Protein AF-A0A1I5S1Z9-F1 (afdb_monomer)

Mean predicted aligned error: 2.66 Å

Sequence (101 aa):
MVEFKDEWTQEEFLQAKKKLEKEGKKVLLIDIIAKPIEGADTTLYNPYELKEYPEGSVFVFYCDTGKESKERLPEFRKKFPDKICISLRGGRGYWRKTLRA

pLDDT: mean 95.44, std 5.14, range [63.59, 98.62]

Solvent-accessible surface area (backbone atoms only — not comparable to full-atom values): 5758 Å² total; per-residue (Å²): 132,85,83,91,50,68,56,34,45,70,64,54,46,37,55,43,38,63,52,39,46,75,73,72,38,54,66,45,40,28,26,72,69,84,63,78,51,80,97,54,85,63,42,72,72,43,74,72,67,61,64,73,53,62,78,64,22,35,41,32,29,26,29,65,58,15,59,67,33,45,74,43,41,67,58,50,36,71,75,38,73,58,39,46,64,28,11,27,51,40,14,54,74,61,63,55,84,86,69,77,114

Foldseek 3Di:
DLDQDQEDEPQSLQVCCVVVVVVVAAEAEEEDPPDDQPQDDHDYDDLVVVQPGDFAHEYEYFYQQQPVLSVCQVVVCVSRVRYRRHYHHGGSPNDDNPDHD

Radius of gyration: 12.32 Å; Cα contacts (8 Å, |Δi|>4): 176; chains: 1; bounding box: 27×32×32 Å

Secondary structure (DSSP, 8-state):
-----SEE-HHHHHHHHHHHHHTT--EEEEESSS-PPTTS--EE--HHHHHTSPTT-EEEEE-SSSHHHHHTHHHHHHH-TTSEEEEETTTGGG--TT---

Nearest PDB structures (foldseek):
  3nhv-assembly1_B  TM=5.937E-01  e=5.319E-03  Halalkalibacterium halodurans C-125
  5lao-assembly1_A  TM=6.376E-01  e=1.045E-02  Escherichia coli K-12
  5hbq-assembly1_A  TM=6.329E-01  e=1.197E-02  Escherichia coli
  1yt8-assembly1_A  TM=6.017E-01  e=4.623E-02  Pseudomonas aeruginosa
  2a7x-assembly1_A-2  TM=5.392E-01  e=5.266E-01  Mycobacterium tuberculosis

Organism: NCBI:txid223786

Structure (mmCIF, N/CA/C/O backbone):
data_AF-A0A1I5S1Z9-F1
#
_entry.id   AF-A0A1I5S1Z9-F1
#
loop_
_atom_site.group_PDB
_atom_site.id
_atom_site.type_symbol
_atom_site.label_atom_id
_atom_site.label_alt_id
_atom_site.label_comp_id
_atom_site.label_asym_id
_atom_site.label_entity_id
_atom_site.label_seq_id
_atom_site.pdbx_PDB_ins_code
_atom_site.Cartn_x
_atom_site.Cartn_y
_atom_site.Cartn_z
_atom_site.occupancy
_atom_site.B_iso_or_equiv
_atom_site.auth_seq_id
_atom_site.auth_comp_id
_atom_site.auth_asym_id
_atom_site.auth_atom_id
_atom_site.pdbx_PDB_model_num
ATOM 1 N N . MET A 1 1 ? -0.543 1.303 20.086 1.00 77.19 1 MET A N 1
ATOM 2 C CA . MET A 1 1 ? -1.361 2.090 19.129 1.00 77.19 1 MET A CA 1
ATOM 3 C C . MET A 1 1 ? -0.777 1.868 17.733 1.00 77.19 1 MET A C 1
ATOM 5 O O . MET A 1 1 ? 0.398 1.534 17.690 1.00 77.19 1 MET A O 1
ATOM 9 N N . VAL A 1 2 ? -1.546 1.912 16.636 1.00 89.25 2 VAL A N 1
ATOM 10 C CA . VAL A 1 2 ? -0.939 1.836 15.284 1.00 89.25 2 VAL A CA 1
ATOM 11 C C . VAL A 1 2 ? -0.358 3.207 14.956 1.00 89.25 2 VAL A C 1
ATOM 13 O O . VAL A 1 2 ? -1.049 4.206 15.125 1.00 89.25 2 VAL A O 1
ATOM 16 N N . GLU A 1 3 ? 0.904 3.252 14.540 1.00 92.62 3 GLU A N 1
ATOM 17 C CA . GLU A 1 3 ? 1.585 4.494 14.181 1.00 92.62 3 GLU A CA 1
ATOM 18 C C . GLU A 1 3 ? 1.460 4.740 12.673 1.00 92.62 3 GLU A C 1
ATOM 20 O O . GLU A 1 3 ? 1.913 3.932 11.856 1.00 92.62 3 GLU A O 1
ATOM 25 N N . PHE A 1 4 ? 0.834 5.856 12.300 1.00 94.50 4 PHE A N 1
ATOM 26 C CA . PHE A 1 4 ? 0.676 6.256 10.905 1.00 94.50 4 PHE A CA 1
ATOM 27 C C . PHE A 1 4 ? 1.880 7.090 10.467 1.00 94.50 4 PHE A C 1
ATOM 29 O O . PHE A 1 4 ? 2.005 8.258 10.828 1.00 94.50 4 PHE A O 1
ATOM 36 N N . LYS A 1 5 ? 2.768 6.458 9.699 1.00 95.69 5 LYS A N 1
ATOM 37 C CA . LYS A 1 5 ? 3.968 7.065 9.111 1.00 95.69 5 LYS A CA 1
ATOM 38 C C . LYS A 1 5 ? 3.765 7.248 7.609 1.00 95.69 5 LYS A C 1
ATOM 40 O O . LYS A 1 5 ? 2.863 6.655 7.024 1.00 95.69 5 LYS A O 1
ATOM 45 N N . ASP A 1 6 ? 4.651 8.004 6.969 1.00 96.88 6 ASP A N 1
ATOM 46 C CA . ASP A 1 6 ? 4.675 8.110 5.504 1.00 96.88 6 ASP A CA 1
ATOM 47 C C . ASP A 1 6 ? 4.997 6.768 4.829 1.00 96.88 6 ASP A C 1
ATOM 49 O O . ASP A 1 6 ? 4.543 6.509 3.717 1.00 96.88 6 ASP A O 1
ATOM 53 N N . GLU A 1 7 ? 5.747 5.894 5.503 1.00 97.38 7 GLU A N 1
ATOM 54 C CA . GLU A 1 7 ? 6.111 4.574 4.997 1.00 97.38 7 GLU A CA 1
ATOM 55 C C . GLU A 1 7 ? 5.908 3.473 6.033 1.00 97.38 7 GLU A C 1
ATOM 57 O O . GLU A 1 7 ? 6.233 3.648 7.209 1.00 97.38 7 GLU A O 1
ATOM 62 N N . TRP A 1 8 ? 5.467 2.309 5.556 1.00 98.19 8 TRP A N 1
ATOM 63 C CA . TRP A 1 8 ? 5.450 1.062 6.314 1.00 98.19 8 TRP A CA 1
ATOM 64 C C . TRP A 1 8 ? 6.269 -0.017 5.619 1.00 98.19 8 TRP A C 1
ATOM 66 O O . TRP A 1 8 ? 6.239 -0.169 4.398 1.00 98.19 8 TRP A O 1
ATOM 76 N N . THR A 1 9 ? 6.979 -0.810 6.411 1.00 97.12 9 THR A N 1
ATOM 77 C CA . THR A 1 9 ? 7.499 -2.113 5.986 1.00 97.12 9 THR A CA 1
ATOM 78 C C . THR A 1 9 ? 6.363 -3.122 5.774 1.00 97.12 9 THR A C 1
ATOM 80 O O . THR A 1 9 ? 5.237 -2.917 6.228 1.00 97.12 9 THR A O 1
ATOM 83 N N . GLN A 1 10 ? 6.657 -4.255 5.123 1.00 96.31 10 GLN A N 1
ATOM 84 C CA . GLN A 1 10 ? 5.702 -5.365 5.018 1.00 96.31 10 GLN A CA 1
ATOM 85 C C . GLN A 1 10 ? 5.210 -5.830 6.399 1.00 96.31 10 GLN A C 1
ATOM 87 O O . GLN A 1 10 ? 4.021 -6.080 6.567 1.00 96.31 10 GLN A O 1
ATOM 92 N N . GLU A 1 11 ? 6.100 -5.933 7.388 1.00 95.62 11 GLU A N 1
ATOM 93 C CA . GLU A 1 11 ? 5.733 -6.349 8.746 1.00 95.62 11 GLU A CA 1
ATOM 94 C C . GLU A 1 11 ? 4.782 -5.345 9.409 1.00 95.62 11 GLU A C 1
ATOM 96 O O . GLU A 1 11 ? 3.725 -5.739 9.903 1.00 95.62 11 GLU A O 1
ATOM 101 N N . GLU A 1 12 ? 5.108 -4.049 9.354 1.00 97.06 12 GLU A N 1
ATOM 102 C CA . GLU A 1 12 ? 4.239 -2.986 9.873 1.00 97.06 12 GLU A CA 1
ATOM 103 C C . GLU A 1 12 ? 2.865 -3.010 9.191 1.00 97.06 12 GLU A C 1
ATOM 105 O O . GLU A 1 12 ? 1.850 -2.959 9.884 1.00 97.06 12 GLU A O 1
ATOM 110 N N . PHE A 1 13 ? 2.814 -3.171 7.863 1.00 97.31 13 PHE A N 1
ATOM 111 C CA . PHE A 1 13 ? 1.559 -3.309 7.121 1.00 97.31 13 PHE A CA 1
ATOM 112 C C . PHE A 1 13 ? 0.727 -4.504 7.602 1.00 97.31 13 PHE A C 1
ATOM 114 O O . PHE A 1 13 ? -0.456 -4.346 7.894 1.00 97.31 13 PHE A O 1
ATOM 121 N N . LEU A 1 14 ? 1.329 -5.691 7.707 1.00 96.06 14 LEU A N 1
ATOM 122 C CA . LEU A 1 14 ? 0.631 -6.917 8.100 1.00 96.06 14 LEU A CA 1
ATOM 123 C C . LEU A 1 14 ? 0.071 -6.820 9.530 1.00 96.06 14 LEU A C 1
ATOM 125 O O . LEU A 1 14 ? -1.090 -7.164 9.769 1.00 96.06 14 LEU A O 1
ATOM 129 N N . GLN A 1 15 ? 0.861 -6.291 10.470 1.00 95.88 15 GLN A N 1
ATOM 130 C CA . GLN A 1 15 ? 0.430 -6.085 11.856 1.00 95.88 15 GLN A CA 1
ATOM 131 C C . GLN A 1 15 ? -0.650 -5.000 11.966 1.00 95.88 15 GLN A C 1
ATOM 133 O O . GLN A 1 15 ? -1.651 -5.183 12.667 1.00 95.88 15 GLN A O 1
ATOM 138 N N . ALA A 1 16 ? -0.481 -3.882 11.253 1.00 96.31 16 ALA A N 1
ATOM 139 C CA . ALA A 1 16 ? -1.452 -2.796 11.228 1.00 96.31 16 ALA A CA 1
ATOM 140 C C . ALA A 1 16 ? -2.776 -3.242 10.601 1.00 96.31 16 ALA A C 1
ATOM 142 O O . ALA A 1 16 ? -3.820 -3.000 11.202 1.00 96.31 16 ALA A O 1
ATOM 143 N N . LYS A 1 17 ? -2.748 -3.948 9.460 1.00 96.69 17 LYS A N 1
ATOM 144 C CA . LYS A 1 17 ? -3.938 -4.500 8.791 1.00 96.69 17 LYS A CA 1
ATOM 145 C C . LYS A 1 17 ? -4.746 -5.361 9.756 1.00 96.69 17 LYS A C 1
ATOM 147 O O . LYS A 1 17 ? -5.891 -5.035 10.049 1.00 96.69 17 LYS A O 1
ATOM 152 N N . LYS A 1 18 ? -4.108 -6.359 10.375 1.00 95.50 18 LYS A N 1
ATOM 153 C CA . LYS A 1 18 ? -4.749 -7.254 11.353 1.00 95.50 18 LYS A CA 1
ATOM 154 C C . LYS A 1 18 ? -5.393 -6.514 12.524 1.00 95.50 18 LYS A C 1
ATOM 156 O O . LYS A 1 18 ? -6.428 -6.940 13.032 1.00 95.50 18 LYS A O 1
ATOM 161 N N . LYS A 1 19 ? -4.764 -5.442 13.004 1.00 96.06 19 LYS A N 1
ATOM 162 C CA . LYS A 1 19 ? -5.275 -4.669 14.136 1.00 96.06 19 LYS A CA 1
ATOM 163 C C . LYS A 1 19 ? -6.422 -3.741 13.737 1.00 96.06 19 LYS A C 1
ATOM 165 O O . LYS A 1 19 ? -7.457 -3.746 14.391 1.00 96.06 19 LYS A O 1
ATOM 170 N N . LEU A 1 20 ? -6.245 -2.974 12.670 1.00 95.94 20 LEU A N 1
ATOM 171 C CA . LEU A 1 20 ? -7.217 -1.986 12.210 1.00 95.94 20 LEU A CA 1
ATOM 172 C C . LEU A 1 20 ? -8.483 -2.649 11.658 1.00 95.94 20 LEU A C 1
ATOM 174 O O . LEU A 1 20 ? -9.578 -2.149 11.894 1.00 95.94 20 LEU A O 1
ATOM 178 N N . GLU A 1 21 ? -8.360 -3.805 11.005 1.00 9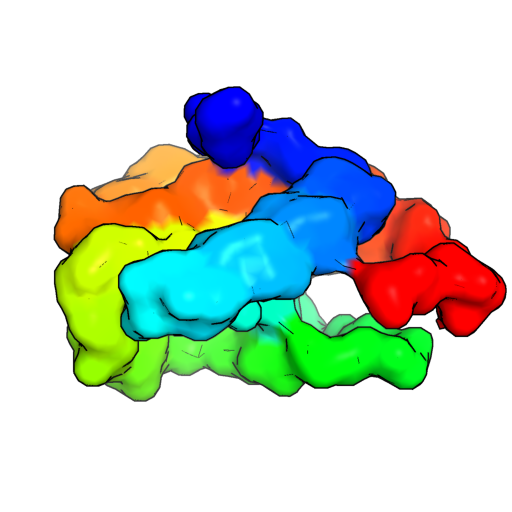5.25 21 GLU A N 1
ATOM 179 C CA . GLU A 1 21 ? -9.525 -4.564 10.537 1.00 95.25 21 GLU A CA 1
ATOM 180 C C . GLU A 1 21 ? -10.366 -5.108 11.698 1.00 95.25 21 GLU A C 1
ATOM 182 O O . GLU A 1 21 ? -11.593 -5.100 11.615 1.00 95.25 21 GLU A O 1
ATOM 187 N N . LYS A 1 22 ? -9.745 -5.489 12.827 1.00 95.62 22 LYS A N 1
ATOM 188 C CA . LYS A 1 22 ? -10.480 -5.826 14.064 1.00 95.62 22 LYS A CA 1
ATOM 189 C C . LYS A 1 22 ? -11.222 -4.629 14.657 1.00 95.62 22 LYS A C 1
ATOM 191 O O . LYS A 1 22 ? -12.229 -4.813 15.329 1.00 95.62 22 LYS A O 1
ATOM 196 N N . GLU A 1 23 ? -10.728 -3.420 14.410 1.00 94.69 23 GLU A N 1
ATOM 197 C CA . GLU A 1 23 ? -11.365 -2.156 14.793 1.00 94.69 23 GLU A CA 1
ATOM 198 C C . GLU A 1 23 ? -12.404 -1.690 13.747 1.00 94.69 23 GLU A C 1
ATOM 200 O O . GLU A 1 23 ? -12.966 -0.606 13.878 1.00 94.69 23 GLU A O 1
ATOM 205 N N . GLY A 1 24 ? -12.668 -2.488 12.701 1.00 94.62 24 GLY A N 1
ATOM 206 C CA . GLY A 1 24 ? -13.649 -2.192 11.653 1.00 94.62 24 GLY A CA 1
ATOM 207 C C . GLY A 1 24 ? -13.148 -1.273 10.533 1.00 94.62 24 GLY A C 1
ATOM 208 O O . GLY A 1 24 ? -13.927 -0.905 9.653 1.00 94.62 24 GLY A O 1
ATOM 209 N N . LYS A 1 25 ? -11.860 -0.908 10.521 1.00 95.50 25 LYS A N 1
ATOM 210 C CA . LYS A 1 25 ? -11.264 -0.066 9.473 1.00 95.50 25 LYS A CA 1
ATOM 211 C C . LYS A 1 25 ? -10.814 -0.902 8.279 1.00 95.50 25 LYS A C 1
ATOM 213 O O . LYS A 1 25 ? -10.280 -1.996 8.437 1.00 95.50 25 LYS A O 1
ATOM 218 N N . LYS A 1 26 ? -10.972 -0.361 7.069 1.00 97.19 26 LYS A N 1
ATOM 219 C CA . LYS A 1 26 ? -10.458 -0.988 5.844 1.00 97.19 26 LYS A CA 1
ATOM 220 C C . LYS A 1 26 ? -8.985 -0.646 5.650 1.00 97.19 26 LYS A C 1
ATOM 222 O O . LYS A 1 26 ? -8.608 0.519 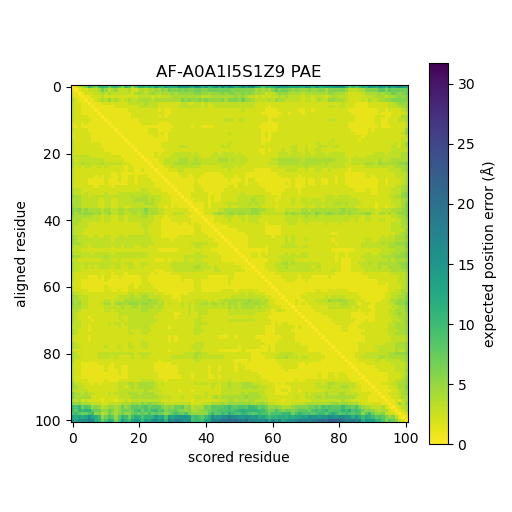5.770 1.00 97.19 26 LYS A O 1
ATOM 227 N N . VAL A 1 27 ? -8.168 -1.649 5.328 1.00 97.88 27 VAL A N 1
ATOM 228 C CA . VAL A 1 27 ? -6.737 -1.481 5.043 1.00 97.88 27 VAL A CA 1
ATOM 229 C C . VAL A 1 27 ? -6.396 -2.172 3.727 1.00 97.88 27 VAL A C 1
ATOM 231 O O . VAL A 1 27 ? -6.507 -3.392 3.612 1.00 97.88 27 VAL A O 1
ATOM 234 N N . LEU A 1 28 ? -5.974 -1.389 2.736 1.00 98.38 28 LEU A N 1
ATOM 235 C CA . LEU A 1 28 ? -5.732 -1.855 1.372 1.00 98.38 28 LEU A CA 1
ATOM 236 C C . LEU A 1 28 ? -4.265 -1.729 0.983 1.00 98.38 28 LEU A C 1
ATOM 238 O O . LEU A 1 28 ? -3.612 -0.737 1.306 1.00 98.38 28 LEU A O 1
ATOM 242 N N . LEU A 1 29 ? -3.782 -2.725 0.240 1.00 98.31 29 LEU A N 1
ATOM 243 C CA . LEU A 1 29 ? -2.488 -2.701 -0.430 1.00 98.31 29 LEU A CA 1
ATOM 244 C C . LEU A 1 29 ? -2.717 -2.382 -1.908 1.00 98.31 29 LEU A C 1
ATOM 246 O O . LEU A 1 29 ? -3.272 -3.194 -2.644 1.00 98.31 29 LEU A O 1
ATOM 250 N N . ILE A 1 30 ? -2.340 -1.179 -2.324 1.00 98.62 30 ILE A N 1
ATOM 251 C CA . ILE A 1 30 ? -2.740 -0.600 -3.604 1.00 98.62 30 ILE A CA 1
ATOM 252 C C . ILE A 1 30 ? -1.595 -0.673 -4.608 1.00 98.62 30 ILE A C 1
ATOM 254 O O . ILE A 1 30 ? -0.537 -0.076 -4.406 1.00 98.62 30 ILE A O 1
ATOM 258 N N . ASP A 1 31 ? -1.850 -1.367 -5.709 1.00 98.31 31 ASP A N 1
ATOM 259 C CA . ASP A 1 31 ? -0.959 -1.522 -6.849 1.00 98.31 31 ASP A CA 1
ATOM 260 C C . ASP A 1 31 ? -1.068 -0.320 -7.790 1.00 98.31 31 ASP A C 1
ATOM 262 O O . ASP A 1 31 ? -2.091 -0.140 -8.453 1.00 98.31 31 ASP A O 1
ATOM 266 N N . ILE A 1 32 ? -0.019 0.500 -7.881 1.00 97.88 32 ILE A N 1
ATOM 267 C CA . ILE A 1 32 ? -0.000 1.646 -8.807 1.00 97.88 32 ILE A CA 1
ATOM 268 C C . ILE A 1 32 ? 0.650 1.327 -10.162 1.00 97.88 32 ILE A C 1
ATOM 270 O O . ILE A 1 32 ? 0.729 2.214 -11.009 1.00 97.88 32 ILE A O 1
ATOM 274 N N . ILE A 1 33 ? 1.124 0.092 -10.372 1.00 97.38 33 ILE A N 1
ATOM 275 C CA . ILE A 1 33 ? 1.911 -0.322 -11.549 1.00 97.38 33 ILE A CA 1
ATOM 276 C C . ILE A 1 33 ? 1.280 -1.471 -12.349 1.00 97.38 33 ILE A C 1
ATOM 278 O O . ILE A 1 33 ? 1.894 -1.939 -13.309 1.00 97.38 33 ILE A O 1
ATOM 282 N N . ALA A 1 34 ? 0.086 -1.933 -11.965 1.00 97.06 34 ALA A N 1
ATOM 283 C CA . ALA A 1 34 ? -0.607 -3.076 -12.569 1.00 97.06 34 ALA A CA 1
ATOM 284 C C . ALA A 1 34 ? 0.247 -4.361 -12.597 1.00 97.06 34 ALA A C 1
ATOM 286 O O . ALA A 1 34 ? 0.221 -5.139 -13.554 1.00 97.06 34 ALA A O 1
ATOM 287 N N . LYS A 1 35 ? 1.028 -4.571 -11.535 1.00 96.69 35 LYS A N 1
ATOM 288 C CA . LYS A 1 35 ? 1.803 -5.786 -11.277 1.00 96.69 35 LYS A CA 1
ATOM 289 C C . LYS A 1 35 ? 1.506 -6.254 -9.845 1.00 96.69 35 LYS A C 1
ATOM 291 O O . LYS A 1 35 ? 2.208 -5.836 -8.911 1.00 96.69 35 LYS A O 1
ATOM 296 N N . PRO A 1 36 ? 0.500 -7.129 -9.651 1.00 96.12 36 PRO A N 1
ATOM 297 C CA . PRO A 1 36 ? 0.122 -7.608 -8.328 1.00 96.12 36 PRO A CA 1
ATOM 298 C C . PRO A 1 36 ? 1.292 -8.318 -7.639 1.00 96.12 36 PRO A C 1
ATOM 300 O O . PRO A 1 36 ?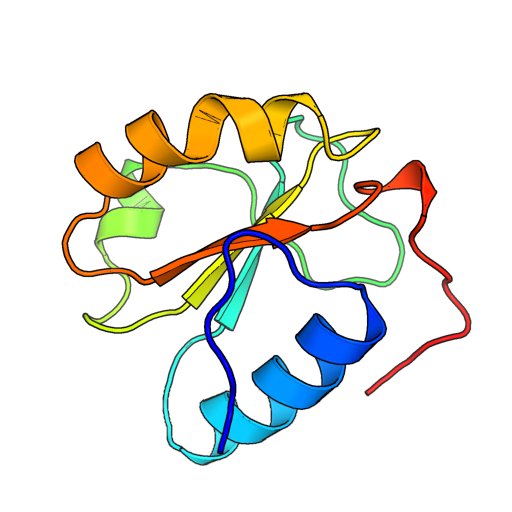 2.109 -8.994 -8.275 1.00 96.12 36 PRO A O 1
ATOM 303 N N . ILE A 1 37 ? 1.384 -8.168 -6.319 1.00 95.06 37 ILE A N 1
ATOM 304 C CA . ILE A 1 37 ? 2.352 -8.912 -5.512 1.00 95.06 37 ILE A CA 1
ATOM 305 C C . ILE A 1 37 ? 1.839 -10.342 -5.338 1.00 95.06 37 ILE A C 1
ATOM 307 O O . ILE A 1 37 ? 0.791 -10.575 -4.741 1.00 95.06 37 ILE A O 1
ATOM 311 N N . GLU A 1 38 ? 2.594 -11.317 -5.834 1.00 89.94 38 GLU A N 1
ATOM 312 C CA . GLU A 1 38 ? 2.219 -12.725 -5.724 1.00 89.94 38 GLU A CA 1
ATOM 313 C C . GLU A 1 38 ? 2.070 -13.157 -4.256 1.00 89.94 38 GLU A C 1
ATOM 315 O O . GLU A 1 38 ? 2.992 -13.015 -3.446 1.00 89.94 38 GLU A O 1
ATOM 320 N N . GLY A 1 39 ? 0.904 -13.715 -3.922 1.00 87.00 39 GLY A N 1
ATOM 321 C CA . GLY A 1 39 ? 0.582 -14.160 -2.566 1.00 87.00 39 GLY A CA 1
ATOM 322 C C . GLY A 1 39 ? 0.165 -13.040 -1.607 1.00 87.00 39 GLY A C 1
ATOM 323 O O . GLY A 1 39 ? 0.036 -13.308 -0.413 1.00 87.00 39 GLY A O 1
ATOM 324 N N . ALA A 1 40 ? -0.049 -11.815 -2.097 1.00 93.12 40 ALA A N 1
ATOM 325 C CA . ALA A 1 40 ? -0.667 -10.733 -1.341 1.00 93.12 40 ALA A CA 1
ATOM 326 C C . ALA A 1 40 ? -2.019 -10.345 -1.954 1.00 93.12 40 ALA A C 1
ATOM 328 O O . ALA A 1 40 ? -2.199 -10.364 -3.170 1.00 93.12 40 ALA A O 1
ATOM 329 N N . ASP A 1 41 ? -2.957 -9.962 -1.095 1.00 94.12 41 ASP A N 1
ATOM 330 C CA . ASP A 1 41 ? -4.220 -9.357 -1.507 1.00 94.12 41 ASP A CA 1
ATOM 331 C C . ASP A 1 41 ? -3.966 -7.891 -1.881 1.00 94.12 41 ASP A C 1
ATOM 333 O O . ASP A 1 41 ? -3.590 -7.086 -1.022 1.00 94.12 41 ASP A O 1
ATOM 337 N N . THR A 1 42 ? -4.086 -7.581 -3.174 1.00 97.00 42 THR A N 1
ATOM 338 C CA . THR A 1 42 ? -3.767 -6.267 -3.746 1.00 97.00 42 THR A CA 1
ATOM 339 C C . THR A 1 42 ? -4.944 -5.721 -4.536 1.00 97.00 42 THR A C 1
ATOM 341 O O . THR A 1 42 ? -5.689 -6.465 -5.170 1.00 97.00 42 THR A O 1
ATOM 344 N N . THR A 1 43 ? -5.094 -4.402 -4.519 1.00 98.00 43 THR A N 1
ATOM 345 C CA . THR A 1 43 ? -6.130 -3.680 -5.258 1.00 98.00 43 THR A CA 1
ATOM 346 C C . THR A 1 43 ? -5.469 -2.778 -6.285 1.00 98.00 43 THR A C 1
ATOM 348 O O . THR A 1 43 ? -4.583 -2.000 -5.937 1.00 98.00 43 THR A O 1
ATOM 351 N N . LEU A 1 44 ? -5.890 -2.857 -7.548 1.00 98.31 44 LEU A N 1
ATOM 352 C CA . LEU A 1 44 ? -5.380 -1.961 -8.583 1.00 98.31 44 LEU A CA 1
ATOM 353 C C . LEU A 1 44 ? -5.775 -0.513 -8.272 1.00 98.31 44 LEU A C 1
ATOM 355 O O . LEU A 1 44 ? -6.892 -0.238 -7.836 1.00 98.31 44 LEU A O 1
ATOM 359 N N . TYR A 1 45 ? -4.864 0.426 -8.508 1.00 98.06 45 TYR A N 1
ATOM 360 C CA . TYR A 1 45 ? -5.136 1.844 -8.332 1.00 98.06 45 TYR A CA 1
ATOM 361 C C . TYR A 1 45 ? -6.249 2.321 -9.276 1.00 98.06 45 TYR A C 1
ATOM 363 O O . TYR A 1 45 ? -6.011 2.639 -10.441 1.00 98.06 45 TYR A O 1
ATOM 371 N N . ASN A 1 46 ? -7.462 2.437 -8.736 1.00 97.75 46 ASN A N 1
ATOM 372 C CA . ASN A 1 46 ? -8.597 3.080 -9.382 1.00 97.75 46 ASN A CA 1
ATOM 373 C C . ASN A 1 46 ? -9.148 4.195 -8.475 1.00 97.75 46 ASN A C 1
ATOM 375 O O . ASN A 1 46 ? -9.815 3.916 -7.483 1.00 97.75 46 ASN A O 1
ATOM 379 N N . PRO A 1 47 ? -8.904 5.479 -8.783 1.00 96.44 47 PRO A N 1
ATOM 380 C CA . PRO A 1 47 ? -9.327 6.574 -7.919 1.00 96.44 47 PRO A CA 1
ATOM 381 C C . PRO A 1 47 ? -10.833 6.707 -7.711 1.00 96.44 47 PRO A C 1
ATOM 383 O O . PRO A 1 47 ? -11.229 7.307 -6.716 1.00 96.44 47 PRO A O 1
ATOM 386 N N . TYR A 1 48 ? -11.648 6.244 -8.659 1.00 96.94 48 TYR A N 1
ATOM 387 C CA . TYR A 1 48 ? -13.100 6.333 -8.546 1.00 96.94 48 TYR A CA 1
ATOM 388 C C . TYR A 1 48 ? -13.597 5.339 -7.498 1.00 96.94 48 TYR A C 1
ATOM 390 O O . TYR A 1 48 ? -14.197 5.762 -6.518 1.00 96.94 48 TYR A O 1
ATOM 398 N N . GLU A 1 49 ? -13.209 4.069 -7.623 1.00 96.62 49 GLU A N 1
ATOM 399 C CA . GLU A 1 49 ? -13.527 3.018 -6.645 1.00 96.62 49 GLU A CA 1
ATOM 400 C C . GLU A 1 49 ? -12.907 3.308 -5.271 1.00 96.62 49 GLU A C 1
ATOM 402 O O . GLU A 1 49 ? -13.549 3.168 -4.235 1.00 96.62 49 GLU A O 1
ATOM 407 N N . LEU A 1 50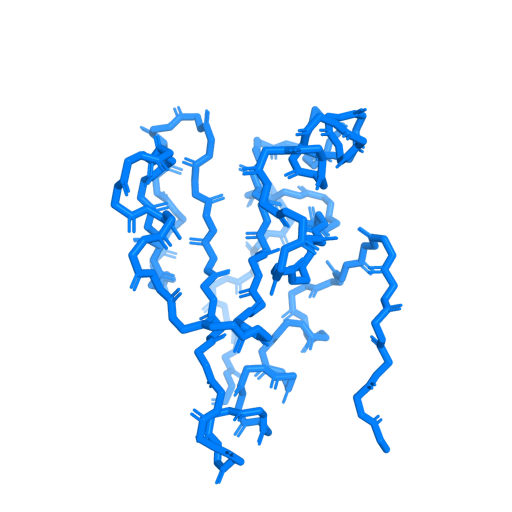 ? -11.656 3.781 -5.233 1.00 97.19 50 LEU A N 1
ATOM 408 C CA . LEU A 1 50 ? -10.966 4.076 -3.974 1.00 97.19 50 LEU A CA 1
ATOM 409 C C . LEU A 1 50 ? -11.641 5.202 -3.174 1.00 97.19 50 LEU A C 1
ATOM 411 O O . LEU A 1 50 ? -11.557 5.217 -1.947 1.00 97.19 50 LEU A O 1
ATOM 415 N N . LYS A 1 51 ? -12.334 6.139 -3.830 1.00 96.94 51 LYS A N 1
ATOM 416 C CA . LYS A 1 51 ? -13.087 7.190 -3.127 1.00 96.94 51 LYS A CA 1
ATOM 417 C C . LYS A 1 51 ? -14.324 6.657 -2.407 1.00 96.94 51 LYS A C 1
ATOM 419 O O . LYS A 1 51 ? -14.717 7.255 -1.412 1.00 96.94 51 LYS A O 1
ATOM 424 N N . GLU A 1 52 ? -14.893 5.548 -2.870 1.00 97.06 52 GLU A N 1
ATOM 425 C CA . GLU A 1 52 ? -16.102 4.943 -2.295 1.00 97.06 52 GLU A CA 1
ATOM 426 C C . GLU A 1 52 ? -15.831 4.211 -0.972 1.00 97.06 52 GLU A C 1
ATOM 428 O O . GLU A 1 52 ? -16.762 3.878 -0.238 1.00 97.06 52 GLU A O 1
ATOM 433 N N . TYR A 1 53 ? -14.559 3.980 -0.627 1.00 96.81 53 TYR A N 1
ATOM 434 C CA . TYR A 1 53 ? -14.204 3.394 0.663 1.00 96.81 53 TYR A CA 1
ATOM 435 C C . TYR A 1 53 ? -14.573 4.331 1.825 1.00 96.81 53 TYR A C 1
ATOM 437 O O . TYR A 1 53 ? -14.509 5.554 1.670 1.00 96.81 53 TYR A O 1
ATOM 445 N N . PRO A 1 54 ? -14.884 3.789 3.018 1.00 97.06 54 PRO A N 1
ATOM 446 C CA . PRO A 1 54 ? -15.227 4.596 4.186 1.00 97.06 54 PRO A CA 1
ATOM 447 C C . PRO A 1 54 ? -14.123 5.581 4.589 1.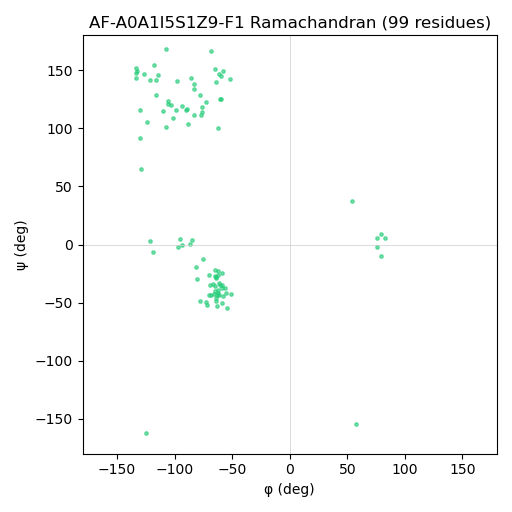00 97.06 54 PRO A C 1
ATOM 449 O O . PRO A 1 54 ? -12.931 5.285 4.444 1.00 97.06 54 PRO A O 1
ATOM 452 N N . GLU A 1 55 ? -14.509 6.724 5.152 1.00 96.38 55 GLU A N 1
ATOM 453 C CA . GLU A 1 55 ? -13.579 7.665 5.785 1.00 96.38 55 GLU A CA 1
ATOM 454 C C . GLU A 1 55 ? -12.687 6.956 6.820 1.00 96.38 55 GLU A C 1
ATOM 456 O O . GLU A 1 55 ? -13.101 6.022 7.512 1.00 96.38 55 GLU A O 1
ATOM 461 N N . GLY A 1 56 ? -11.419 7.363 6.890 1.00 95.88 56 GLY A N 1
ATOM 462 C CA . GLY A 1 56 ? -10.433 6.754 7.779 1.00 95.88 56 GLY A CA 1
ATOM 463 C C . GLY A 1 56 ? -9.912 5.389 7.316 1.00 95.88 56 GLY A C 1
ATOM 464 O O . GLY A 1 56 ? -9.138 4.766 8.050 1.00 95.88 56 GLY A O 1
ATOM 465 N N . SER A 1 57 ? -10.286 4.925 6.115 1.00 97.81 57 SER A N 1
ATOM 466 C CA . SER A 1 57 ? -9.629 3.770 5.487 1.00 97.81 57 SER A CA 1
ATOM 467 C C . SER A 1 57 ? -8.145 4.056 5.248 1.00 97.81 57 SER A C 1
ATOM 469 O O . SER A 1 57 ? -7.743 5.191 4.976 1.00 97.81 57 SER A O 1
ATOM 471 N N . VAL A 1 58 ? -7.326 3.011 5.347 1.00 98.44 58 VAL A N 1
ATOM 472 C CA . VAL A 1 58 ? -5.871 3.088 5.204 1.00 98.44 58 VAL A CA 1
ATOM 473 C C . VAL A 1 58 ? -5.449 2.511 3.867 1.00 98.44 58 VAL A C 1
ATOM 475 O O . VAL A 1 58 ? -5.690 1.344 3.567 1.00 98.44 58 VAL A O 1
ATOM 478 N N . PHE A 1 59 ? -4.793 3.341 3.073 1.00 98.62 59 PHE A N 1
ATOM 479 C CA . PHE A 1 59 ? -4.309 3.038 1.740 1.00 98.62 59 PHE A CA 1
ATOM 480 C C . PHE A 1 59 ? -2.789 2.962 1.764 1.00 98.62 59 PHE A C 1
ATOM 482 O O . PHE A 1 59 ? -2.106 3.958 2.009 1.00 98.62 59 PHE A O 1
ATOM 489 N N . VAL A 1 60 ? -2.266 1.767 1.506 1.00 98.56 60 VAL A N 1
ATOM 490 C CA . VAL A 1 60 ? -0.831 1.500 1.439 1.00 98.56 60 VAL A CA 1
ATOM 491 C C . VAL A 1 60 ? -0.454 1.286 -0.017 1.00 98.56 60 VAL A C 1
ATOM 493 O O . VAL A 1 60 ? -0.706 0.229 -0.582 1.00 98.56 60 VAL A O 1
ATOM 496 N N . PHE A 1 61 ? 0.115 2.305 -0.647 1.00 98.62 61 PHE A N 1
ATOM 497 C CA . PHE A 1 61 ? 0.479 2.293 -2.061 1.00 98.62 61 PHE A CA 1
ATOM 498 C C . PHE A 1 61 ? 1.837 1.628 -2.267 1.00 98.62 61 PHE A C 1
ATOM 500 O O . PHE A 1 61 ? 2.782 1.911 -1.531 1.00 98.62 61 PHE A O 1
ATOM 507 N N . TYR A 1 62 ? 1.972 0.803 -3.300 1.00 98.50 62 TYR A N 1
ATOM 508 C CA . TYR A 1 62 ? 3.254 0.225 -3.684 1.00 98.50 62 TYR A CA 1
ATOM 509 C C . TYR A 1 62 ? 3.507 0.347 -5.188 1.00 98.50 62 TYR A C 1
ATOM 511 O O . TYR A 1 62 ? 2.586 0.303 -6.001 1.00 98.50 62 TYR A O 1
ATOM 519 N N . CYS A 1 63 ? 4.787 0.453 -5.544 1.00 97.62 63 CYS A N 1
ATOM 520 C CA . CYS A 1 63 ? 5.315 0.231 -6.892 1.00 97.62 63 CYS A CA 1
ATOM 521 C C . CYS A 1 63 ? 6.434 -0.828 -6.842 1.00 97.62 63 CYS A C 1
ATOM 523 O O . CYS A 1 63 ? 6.546 -1.556 -5.855 1.00 97.62 63 CYS A O 1
ATOM 525 N N . ASP A 1 64 ? 7.288 -0.933 -7.865 1.00 97.25 64 ASP A N 1
ATOM 526 C CA . ASP A 1 64 ? 8.346 -1.953 -7.898 1.00 97.25 64 ASP A CA 1
ATOM 527 C C . ASP A 1 64 ? 9.389 -1.745 -6.773 1.00 97.25 64 ASP A C 1
ATOM 529 O O . ASP A 1 64 ? 9.789 -2.719 -6.138 1.00 97.25 64 ASP A O 1
ATOM 533 N N . THR A 1 65 ? 9.778 -0.494 -6.474 1.00 96.25 65 THR A N 1
ATOM 534 C CA . THR A 1 65 ? 10.848 -0.156 -5.501 1.00 96.25 65 THR A CA 1
ATOM 535 C C . THR A 1 65 ? 10.394 0.690 -4.305 1.00 96.25 65 THR A C 1
ATOM 537 O O . THR A 1 65 ? 11.182 0.961 -3.402 1.00 96.25 65 THR A O 1
ATOM 540 N N . GLY A 1 66 ? 9.144 1.158 -4.296 1.00 94.44 66 GLY A N 1
ATOM 541 C CA . GLY A 1 66 ? 8.595 2.058 -3.272 1.00 94.44 66 GLY A CA 1
ATOM 542 C C . GLY A 1 66 ? 8.973 3.539 -3.438 1.00 94.44 66 GLY A C 1
ATOM 543 O O . GLY A 1 66 ? 8.394 4.393 -2.772 1.00 94.44 66 GLY A O 1
ATOM 544 N N . LYS A 1 67 ? 9.914 3.871 -4.339 1.00 95.25 67 LYS A N 1
ATOM 545 C CA . LYS A 1 67 ? 10.351 5.259 -4.571 1.00 95.25 67 LYS A CA 1
ATOM 546 C C . LYS A 1 67 ? 9.207 6.130 -5.092 1.00 95.25 67 LYS A C 1
ATOM 548 O O . LYS A 1 67 ? 8.887 7.150 -4.493 1.00 95.25 67 LYS A O 1
ATOM 553 N N . GLU A 1 68 ? 8.562 5.683 -6.166 1.00 96.12 68 GLU A N 1
ATOM 554 C CA . GLU A 1 68 ? 7.485 6.439 -6.810 1.00 96.12 68 GLU A CA 1
ATOM 555 C C . GLU A 1 68 ? 6.252 6.565 -5.902 1.00 96.12 68 GLU A C 1
ATOM 557 O O . GLU A 1 68 ? 5.685 7.648 -5.771 1.00 96.12 68 GLU A O 1
ATOM 562 N N . SER A 1 69 ? 5.857 5.482 -5.217 1.00 95.94 69 SER A N 1
ATOM 563 C CA . SER A 1 69 ? 4.720 5.517 -4.289 1.00 95.94 69 SER A CA 1
ATOM 564 C C . SER A 1 69 ? 4.953 6.492 -3.1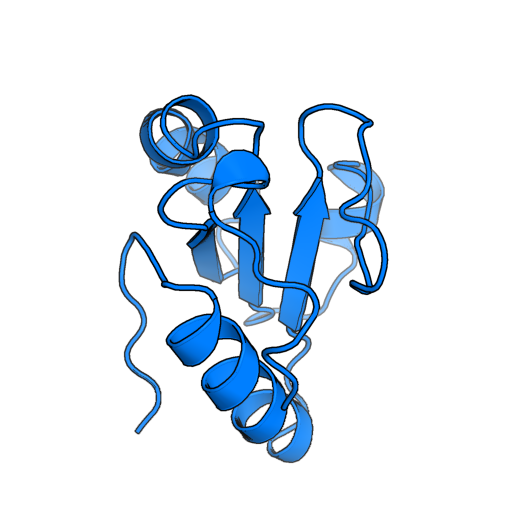35 1.00 95.94 69 SER A C 1
ATOM 566 O O . SER A 1 69 ? 4.004 7.141 -2.703 1.00 95.94 69 SER A O 1
ATOM 568 N N . LYS A 1 70 ? 6.203 6.649 -2.679 1.00 97.62 70 LYS A N 1
ATOM 569 C CA . LYS A 1 70 ? 6.586 7.628 -1.657 1.00 97.62 70 LYS A CA 1
ATOM 570 C C . LYS A 1 70 ? 6.583 9.059 -2.190 1.00 97.62 70 LYS A C 1
ATOM 572 O O . LYS A 1 70 ? 5.993 9.933 -1.562 1.00 97.62 70 LYS A O 1
ATOM 577 N N . GLU A 1 71 ? 7.220 9.307 -3.334 1.00 97.75 71 GLU A N 1
ATOM 578 C CA . GLU A 1 71 ? 7.299 10.644 -3.945 1.00 97.75 71 GLU A CA 1
ATOM 579 C C . GLU A 1 71 ? 5.904 11.214 -4.248 1.00 97.75 71 GLU A C 1
ATOM 581 O O . GLU A 1 71 ? 5.663 12.404 -4.052 1.00 97.75 71 GLU A O 1
ATOM 586 N N . ARG A 1 72 ? 4.958 10.348 -4.632 1.00 97.56 72 ARG A N 1
ATOM 587 C CA . ARG A 1 72 ? 3.575 10.713 -4.971 1.00 97.56 72 ARG A CA 1
ATOM 588 C C . ARG A 1 72 ? 2.620 10.771 -3.772 1.00 97.56 72 ARG A C 1
ATOM 590 O O . ARG A 1 72 ? 1.449 11.108 -3.950 1.00 97.56 72 ARG A O 1
ATOM 597 N N . LEU A 1 73 ? 3.076 10.508 -2.541 1.00 97.69 73 LEU A N 1
ATOM 598 C CA . LEU A 1 73 ? 2.229 10.598 -1.337 1.00 97.69 73 LEU A CA 1
ATOM 599 C C . LEU A 1 73 ? 1.463 11.927 -1.208 1.00 97.69 73 LEU A C 1
ATOM 601 O O . LEU A 1 73 ? 0.273 11.876 -0.884 1.00 97.69 73 LEU A O 1
ATOM 605 N N . PRO A 1 74 ? 2.061 13.108 -1.477 1.00 98.19 74 PRO A N 1
ATOM 606 C CA . PRO A 1 74 ? 1.327 14.370 -1.432 1.00 98.19 74 PRO A CA 1
ATOM 607 C C . PRO A 1 74 ? 0.160 14.421 -2.427 1.00 98.19 74 PRO A C 1
ATOM 609 O O . PRO A 1 74 ? -0.885 14.991 -2.119 1.00 98.19 74 PRO A O 1
ATOM 612 N N . GLU A 1 75 ? 0.303 13.810 -3.605 1.00 98.00 75 GLU A N 1
ATOM 613 C CA . GLU A 1 75 ? -0.772 13.720 -4.599 1.00 98.00 75 GLU A CA 1
ATOM 614 C C . GLU A 1 75 ? -1.887 12.787 -4.128 1.00 98.00 75 GLU A C 1
ATOM 616 O O . GLU A 1 75 ? -3.065 13.132 -4.236 1.00 98.00 75 GLU A O 1
ATOM 621 N N . PHE A 1 76 ? -1.535 11.631 -3.555 1.00 97.81 76 PHE A N 1
ATOM 622 C CA . PHE A 1 76 ? -2.519 10.701 -3.001 1.00 97.81 76 PHE A CA 1
ATOM 623 C C . PHE A 1 76 ? -3.312 11.340 -1.858 1.00 97.81 76 PHE A C 1
ATOM 625 O O . PHE A 1 76 ? -4.536 11.262 -1.865 1.00 97.81 76 PHE A O 1
ATOM 632 N N . ARG A 1 77 ? -2.652 12.071 -0.951 1.00 97.94 77 ARG A N 1
ATOM 633 C CA . ARG A 1 77 ? -3.312 12.808 0.144 1.00 97.94 77 ARG A CA 1
ATOM 634 C C . ARG A 1 77 ? -4.256 13.896 -0.357 1.00 97.94 77 ARG A C 1
ATOM 636 O O . ARG A 1 77 ? -5.338 14.059 0.189 1.00 97.94 77 ARG A O 1
ATOM 643 N N . LYS A 1 78 ? -3.887 14.614 -1.423 1.00 98.06 78 LYS A N 1
ATOM 644 C CA . LYS A 1 78 ? -4.790 15.583 -2.070 1.00 98.06 78 LYS A CA 1
ATOM 645 C C . LYS A 1 78 ? -6.003 14.902 -2.706 1.00 98.06 78 LYS A C 1
ATOM 647 O O . LYS A 1 78 ? -7.087 15.474 -2.722 1.00 98.06 78 LYS A O 1
ATOM 652 N N . LYS A 1 79 ? -5.820 13.700 -3.258 1.00 97.75 79 LYS A N 1
ATOM 653 C CA . LYS A 1 79 ? -6.874 12.954 -3.959 1.00 97.75 79 LYS A CA 1
ATOM 654 C C . LYS A 1 79 ? -7.828 12.217 -3.018 1.00 97.75 79 LYS A C 1
ATOM 656 O O . LYS A 1 79 ? -8.995 12.047 -3.373 1.00 97.75 79 LYS A O 1
ATOM 661 N N . PHE A 1 80 ? -7.328 11.802 -1.857 1.00 97.62 80 PHE A N 1
ATOM 662 C CA . PHE A 1 80 ? -8.045 11.062 -0.819 1.00 97.62 80 PHE A CA 1
ATOM 663 C C . PHE A 1 80 ? -7.858 11.749 0.550 1.00 97.62 80 PHE A C 1
ATOM 665 O O . PHE A 1 80 ? -7.208 11.190 1.434 1.00 97.62 80 PHE A O 1
ATOM 672 N N . PRO A 1 81 ? -8.370 12.982 0.725 1.00 97.44 81 PRO A N 1
ATOM 673 C CA . PRO A 1 81 ? -8.126 13.785 1.928 1.00 97.44 81 PRO A CA 1
ATOM 674 C C . PRO A 1 81 ? -8.729 13.181 3.203 1.00 97.44 81 PRO A C 1
ATOM 676 O O . PRO A 1 81 ? -8.274 13.485 4.300 1.00 97.44 81 PRO A O 1
ATOM 679 N N . ASP A 1 82 ? -9.731 12.318 3.060 1.00 97.38 82 ASP A N 1
ATOM 680 C CA . ASP A 1 82 ? -10.435 11.625 4.139 1.00 97.38 82 ASP A CA 1
ATOM 681 C C . ASP A 1 82 ? -9.869 10.215 4.411 1.00 97.38 82 ASP A C 1
ATOM 683 O O . ASP A 1 82 ? -10.405 9.453 5.219 1.00 97.38 82 ASP A O 1
ATOM 687 N N . LYS A 1 83 ? -8.777 9.840 3.731 1.00 97.69 83 LYS A N 1
ATOM 688 C CA . LYS A 1 83 ? -8.111 8.538 3.850 1.00 97.69 83 LYS A CA 1
ATOM 689 C C . LYS A 1 83 ? -6.683 8.702 4.351 1.00 97.69 83 LYS A C 1
ATOM 691 O O . LYS A 1 83 ? -6.020 9.714 4.128 1.00 97.69 83 LYS A O 1
ATOM 696 N N . ILE A 1 84 ? -6.162 7.655 4.980 1.00 98.06 84 ILE A N 1
ATOM 697 C CA . ILE A 1 84 ? -4.770 7.623 5.432 1.00 98.06 84 ILE A CA 1
ATOM 698 C C . ILE A 1 84 ? -3.914 7.043 4.307 1.00 98.06 84 ILE A C 1
ATOM 700 O O . ILE A 1 84 ? -4.072 5.881 3.953 1.00 98.06 84 ILE A O 1
ATOM 704 N N . CYS A 1 85 ? -3.004 7.845 3.753 1.00 98.44 85 CYS A N 1
ATOM 705 C CA . CYS A 1 85 ? -2.140 7.446 2.638 1.00 98.44 85 CYS A CA 1
ATOM 706 C C . CYS A 1 85 ? -0.700 7.182 3.104 1.00 98.44 85 CYS A C 1
ATOM 708 O O . CYS A 1 85 ? -0.051 8.083 3.652 1.00 98.44 85 CYS A O 1
ATOM 710 N N . ILE A 1 86 ? -0.210 5.971 2.829 1.00 98.56 86 ILE A N 1
ATOM 711 C CA . ILE A 1 86 ? 1.098 5.436 3.239 1.00 98.56 86 ILE A CA 1
ATOM 712 C C . ILE A 1 86 ? 1.765 4.772 2.030 1.00 98.56 86 ILE A C 1
ATOM 714 O O . ILE A 1 86 ? 1.082 4.207 1.181 1.00 98.56 86 ILE A O 1
ATOM 718 N N . SER A 1 87 ? 3.091 4.812 1.941 1.00 98.44 87 SER A N 1
ATOM 719 C CA . SER A 1 87 ? 3.858 4.062 0.940 1.00 98.44 87 SER A CA 1
ATOM 720 C C . SER A 1 87 ? 4.415 2.757 1.523 1.00 98.44 87 SER A C 1
ATOM 722 O O . SER A 1 87 ? 4.896 2.721 2.656 1.00 98.44 87 SER A O 1
ATOM 724 N N . LEU A 1 88 ? 4.395 1.671 0.748 1.00 98.31 88 LEU A N 1
ATOM 725 C CA . LEU A 1 88 ? 5.081 0.430 1.101 1.00 98.31 88 LEU A CA 1
ATOM 726 C C . LEU A 1 88 ? 6.588 0.590 0.862 1.00 98.31 88 LEU A C 1
ATOM 728 O O . LEU A 1 88 ? 7.051 0.709 -0.277 1.00 98.31 88 LEU A O 1
ATOM 732 N N . ARG A 1 89 ? 7.371 0.547 1.939 1.00 97.62 89 ARG A N 1
ATOM 733 C CA . ARG A 1 89 ? 8.828 0.678 1.898 1.00 97.62 89 ARG A CA 1
ATOM 734 C C . ARG A 1 89 ? 9.450 -0.442 1.064 1.00 97.62 89 ARG A C 1
ATOM 736 O O . ARG A 1 89 ? 9.245 -1.620 1.346 1.00 97.62 89 ARG A O 1
ATOM 743 N N . GLY A 1 90 ? 10.250 -0.066 0.067 1.00 95.00 90 GLY A N 1
ATOM 744 C CA . GLY A 1 90 ? 10.913 -1.010 -0.840 1.00 95.00 90 GLY A CA 1
ATOM 745 C C . GLY A 1 90 ? 9.994 -1.621 -1.906 1.00 95.00 90 GLY A C 1
ATOM 746 O O . GLY A 1 90 ? 10.471 -2.371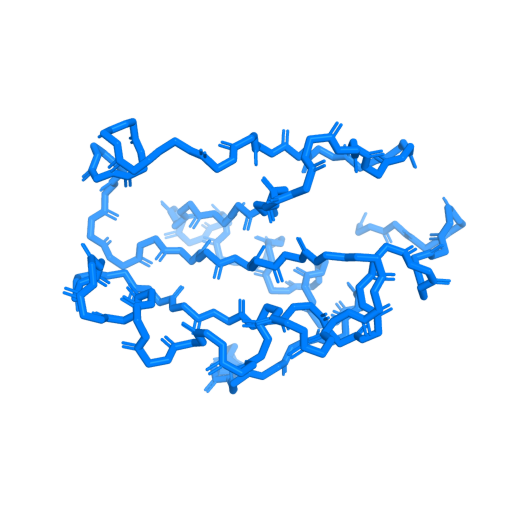 -2.759 1.00 95.00 90 GLY A O 1
ATOM 747 N N . GLY A 1 91 ? 8.699 -1.282 -1.893 1.00 96.06 91 GLY A N 1
ATOM 748 C CA . GLY A 1 91 ? 7.722 -1.734 -2.875 1.00 96.06 91 GLY A CA 1
ATOM 749 C C . GLY A 1 91 ? 7.597 -3.256 -2.970 1.00 96.06 91 GLY A C 1
ATOM 750 O O . GLY A 1 91 ? 7.907 -4.002 -2.038 1.00 96.06 91 GLY A O 1
ATOM 751 N N . ARG A 1 92 ? 7.162 -3.722 -4.141 1.00 95.94 92 ARG A N 1
ATOM 752 C CA . ARG A 1 92 ? 7.039 -5.145 -4.470 1.00 95.94 92 ARG A CA 1
ATOM 753 C C . ARG A 1 9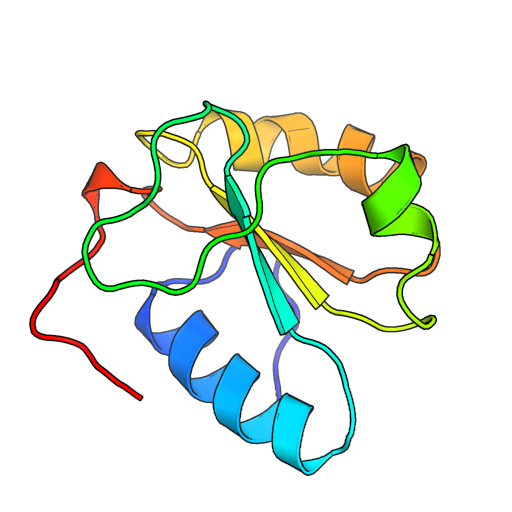2 ? 8.370 -5.887 -4.347 1.00 95.94 92 ARG A C 1
ATOM 755 O O . ARG A 1 92 ? 8.376 -7.030 -3.902 1.00 95.94 92 ARG A O 1
ATOM 762 N N . GLY A 1 93 ? 9.488 -5.256 -4.715 1.00 94.56 93 GLY A N 1
ATOM 763 C CA . GLY A 1 93 ? 10.812 -5.884 -4.703 1.00 94.56 93 GLY A CA 1
ATOM 764 C C . GLY A 1 93 ? 11.288 -6.326 -3.316 1.00 94.56 93 GLY A C 1
ATOM 765 O O . GLY A 1 93 ? 12.116 -7.227 -3.215 1.00 94.56 93 GLY A O 1
ATOM 766 N N . TYR A 1 94 ? 10.749 -5.731 -2.250 1.00 94.25 94 TYR A N 1
ATOM 767 C CA . TYR A 1 94 ? 11.086 -6.071 -0.864 1.00 94.25 94 TYR A CA 1
ATOM 768 C C . TYR A 1 94 ? 10.092 -7.047 -0.220 1.00 94.25 94 TYR A C 1
ATOM 770 O O . TYR A 1 94 ? 10.296 -7.462 0.924 1.00 94.25 94 TYR A O 1
ATOM 778 N N . TRP A 1 95 ? 9.036 -7.441 -0.937 1.00 94.75 95 TRP A N 1
ATOM 779 C CA . TRP A 1 95 ? 8.013 -8.331 -0.405 1.00 94.75 95 TRP A CA 1
ATOM 780 C C . TRP A 1 95 ? 8.513 -9.772 -0.273 1.00 94.75 95 TRP A C 1
ATOM 782 O O . TRP A 1 95 ? 8.908 -10.423 -1.242 1.00 94.75 95 TRP A O 1
ATOM 792 N N . ARG A 1 96 ? 8.440 -10.312 0.942 1.00 93.00 96 ARG A N 1
ATOM 793 C CA . ARG A 1 96 ? 8.804 -11.691 1.268 1.00 93.00 96 ARG A CA 1
ATOM 794 C C . ARG A 1 96 ? 7.553 -12.559 1.339 1.00 93.00 96 ARG A C 1
ATOM 796 O O . ARG A 1 96 ? 6.746 -12.412 2.253 1.00 93.00 96 ARG A O 1
ATOM 803 N N . LYS A 1 97 ? 7.433 -13.537 0.433 1.00 85.56 97 LYS A N 1
ATOM 804 C CA . LYS A 1 97 ? 6.312 -14.507 0.382 1.00 85.56 97 LYS A CA 1
ATOM 805 C C . LYS A 1 97 ? 6.144 -15.347 1.661 1.00 85.56 97 LYS A C 1
ATOM 807 O O . LYS A 1 97 ? 5.066 -15.883 1.924 1.00 85.56 97 LYS A O 1
ATOM 812 N N . THR A 1 98 ? 7.223 -15.506 2.428 1.00 87.25 98 THR A N 1
ATOM 813 C CA . THR A 1 98 ? 7.248 -16.277 3.678 1.00 87.25 98 THR A CA 1
ATOM 814 C C . THR A 1 98 ? 6.723 -15.491 4.877 1.00 87.25 98 THR A C 1
ATOM 816 O O . THR A 1 98 ? 6.338 -16.106 5.866 1.00 87.25 98 THR A O 1
ATOM 819 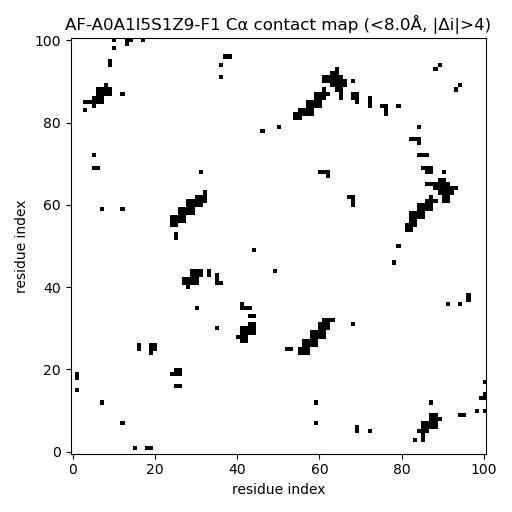N N . LEU A 1 99 ? 6.674 -14.157 4.799 1.00 82.88 99 LEU A N 1
ATOM 820 C CA . LEU A 1 99 ? 6.191 -13.308 5.882 1.00 82.88 99 LEU A CA 1
ATOM 821 C C . LEU A 1 99 ? 4.675 -13.102 5.738 1.00 82.88 99 LEU A C 1
ATOM 823 O O . LEU A 1 99 ? 4.207 -12.552 4.741 1.00 82.88 99 LEU A O 1
ATOM 827 N N . ARG A 1 100 ? 3.907 -13.581 6.722 1.00 72.88 100 ARG A N 1
ATOM 828 C CA . ARG A 1 100 ? 2.432 -13.597 6.728 1.00 72.88 100 ARG A CA 1
ATOM 829 C C . ARG A 1 100 ? 1.907 -13.093 8.085 1.00 72.88 100 ARG A C 1
ATOM 831 O O . ARG A 1 100 ? 2.629 -13.197 9.075 1.00 72.88 100 ARG A O 1
ATOM 838 N N . ALA A 1 101 ? 0.704 -12.506 8.104 1.00 63.59 101 ALA A N 1
ATOM 839 C CA . ALA A 1 101 ? 0.044 -11.944 9.301 1.00 63.59 101 ALA A CA 1
ATOM 840 C C . ALA A 1 101 ? -0.659 -13.001 10.172 1.00 63.59 101 ALA A C 1
ATOM 842 O O . ALA A 1 101 ? -1.042 -14.050 9.613 1.00 63.59 101 ALA A O 1
#